Protein AF-A0A4V1J1F4-F1 (afdb_monomer_lite)

pLDDT: mean 91.76, std 4.07, range [78.06, 95.69]

Structure (mmCIF, N/CA/C/O backbone):
data_AF-A0A4V1J1F4-F1
#
_entry.id   AF-A0A4V1J1F4-F1
#
loop_
_atom_site.group_PDB
_atom_site.id
_atom_site.type_symbol
_atom_site.label_atom_id
_atom_site.label_alt_id
_atom_site.label_comp_id
_atom_site.label_asym_id
_atom_site.label_entity_id
_atom_site.label_seq_id
_atom_site.pdbx_PDB_ins_code
_atom_site.Cartn_x
_atom_site.Cartn_y
_atom_site.Cartn_z
_atom_site.occupancy
_atom_site.B_iso_or_equiv
_atom_site.auth_seq_id
_atom_site.auth_comp_id
_atom_site.auth_asym_id
_atom_site.auth_atom_id
_atom_site.pdbx_PDB_model_num
ATOM 1 N N . ILE A 1 1 ? -5.652 -0.969 -6.089 1.00 89.69 1 ILE A N 1
ATOM 2 C CA . ILE A 1 1 ? -5.964 -1.418 -4.705 1.00 89.69 1 ILE A CA 1
ATOM 3 C C . ILE A 1 1 ? -4.855 -2.346 -4.225 1.00 89.69 1 ILE A C 1
ATOM 5 O O . ILE A 1 1 ? -4.124 -2.857 -5.061 1.00 89.69 1 ILE A O 1
ATOM 9 N N . ALA A 1 2 ? -4.679 -2.534 -2.919 1.00 93.75 2 ALA A N 1
ATOM 10 C CA . ALA A 1 2 ? -3.730 -3.525 -2.409 1.00 93.75 2 ALA A CA 1
ATOM 11 C C . ALA A 1 2 ? -4.275 -4.948 -2.609 1.00 93.75 2 ALA A C 1
ATOM 13 O O . ALA A 1 2 ? -5.415 -5.225 -2.234 1.00 93.75 2 ALA A O 1
ATOM 14 N N . LEU A 1 3 ? -3.464 -5.828 -3.193 1.00 94.25 3 LEU A N 1
ATOM 15 C CA . LEU A 1 3 ? -3.796 -7.233 -3.447 1.00 94.25 3 LEU A CA 1
ATOM 16 C C . LEU A 1 3 ? -3.508 -8.139 -2.252 1.00 94.25 3 LEU A C 1
ATOM 18 O O . LEU A 1 3 ? -4.189 -9.141 -2.086 1.00 94.25 3 LEU A O 1
ATOM 22 N N . TYR A 1 4 ? -2.510 -7.791 -1.441 1.00 94.44 4 TYR A N 1
ATOM 23 C CA . TYR A 1 4 ? -2.084 -8.564 -0.276 1.00 94.44 4 TYR A CA 1
ATOM 24 C C . TYR A 1 4 ? -1.699 -7.619 0.860 1.00 94.44 4 TYR A C 1
ATOM 26 O O . TYR A 1 4 ? -1.464 -6.425 0.641 1.00 94.44 4 TYR A O 1
ATOM 34 N N . ASP A 1 5 ? -1.613 -8.148 2.077 1.00 95.25 5 ASP A N 1
ATOM 35 C CA . ASP A 1 5 ? -0.934 -7.451 3.158 1.00 95.25 5 ASP A CA 1
ATOM 36 C C . ASP A 1 5 ? 0.570 -7.343 2.889 1.00 95.25 5 ASP A C 1
ATOM 38 O O . ASP A 1 5 ? 1.216 -8.259 2.385 1.00 95.25 5 ASP A O 1
ATOM 42 N N . PHE A 1 6 ? 1.122 -6.183 3.222 1.00 94.94 6 PHE A N 1
ATOM 43 C CA . PHE A 1 6 ? 2.555 -5.944 3.214 1.00 94.94 6 PHE A CA 1
ATOM 44 C C . PHE A 1 6 ? 2.900 -5.155 4.470 1.00 94.94 6 PHE A C 1
ATOM 46 O O . PHE A 1 6 ? 2.248 -4.159 4.799 1.00 94.94 6 PHE A O 1
ATOM 53 N N . GLU A 1 7 ? 3.904 -5.626 5.196 1.00 95.44 7 GLU A N 1
ATOM 54 C CA . GLU A 1 7 ? 4.417 -4.974 6.391 1.00 95.44 7 GLU A CA 1
ATOM 55 C C . GLU A 1 7 ? 5.753 -4.321 6.052 1.00 95.44 7 GLU A C 1
ATOM 57 O O . GLU A 1 7 ? 6.674 -4.996 5.597 1.00 95.44 7 GLU A O 1
ATOM 62 N N . ALA A 1 8 ? 5.829 -3.005 6.255 1.00 94.75 8 ALA A N 1
ATOM 63 C CA . ALA A 1 8 ? 7.060 -2.248 6.110 1.00 94.75 8 ALA A CA 1
ATOM 64 C C . ALA A 1 8 ? 8.132 -2.791 7.066 1.00 94.75 8 ALA A C 1
ATOM 66 O O . ALA A 1 8 ? 7.904 -2.917 8.272 1.00 94.75 8 ALA A O 1
ATOM 67 N N . GLN A 1 9 ? 9.296 -3.092 6.511 1.00 94.00 9 GLN A N 1
ATOM 68 C CA . GLN A 1 9 ? 10.503 -3.534 7.196 1.00 94.00 9 GLN A CA 1
ATOM 69 C C . GLN A 1 9 ? 11.466 -2.367 7.449 1.00 94.00 9 GLN A C 1
ATOM 71 O O . GLN A 1 9 ? 12.216 -2.407 8.424 1.00 94.00 9 GLN A O 1
ATOM 76 N N . ASP A 1 10 ? 11.391 -1.316 6.629 1.00 94.12 10 ASP A N 1
ATOM 77 C CA . ASP A 1 10 ? 12.212 -0.106 6.718 1.00 94.12 10 ASP A CA 1
ATOM 78 C C . ASP A 1 10 ? 11.360 1.175 6.798 1.00 94.12 10 ASP A C 1
ATOM 80 O O . ASP A 1 10 ? 10.160 1.179 6.522 1.00 94.12 10 ASP A O 1
ATOM 84 N N . GLU A 1 11 ? 11.979 2.294 7.191 1.00 91.81 11 GLU A N 1
ATOM 85 C C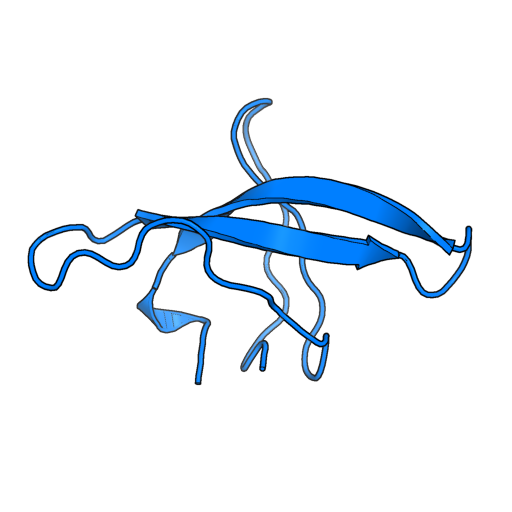A . GLU A 1 11 ? 11.286 3.576 7.418 1.00 91.81 11 GLU A CA 1
ATOM 86 C C . GLU A 1 11 ? 10.714 4.222 6.146 1.00 91.81 11 GLU A C 1
ATOM 88 O O . GLU A 1 11 ? 9.762 5.002 6.217 1.00 91.81 11 GLU A O 1
ATOM 93 N N . ASP A 1 12 ? 11.279 3.887 4.987 1.00 93.25 12 ASP A N 1
ATOM 94 C CA . ASP A 1 12 ? 10.831 4.369 3.681 1.00 93.25 12 ASP A CA 1
ATOM 95 C C . ASP A 1 12 ? 9.637 3.569 3.133 1.00 93.25 12 ASP A C 1
ATOM 97 O O . ASP A 1 12 ? 8.955 4.015 2.202 1.00 93.25 12 ASP A O 1
ATOM 101 N N . GLU A 1 13 ? 9.376 2.386 3.692 1.00 95.69 13 GLU A N 1
ATOM 102 C CA . GLU A 1 13 ? 8.342 1.464 3.240 1.00 95.69 13 GLU A CA 1
ATOM 103 C C . GLU A 1 13 ? 6.975 1.784 3.861 1.00 95.69 13 GLU A C 1
ATOM 105 O O . GLU A 1 13 ? 6.851 2.362 4.943 1.00 95.69 13 GLU A O 1
ATOM 110 N N . LEU A 1 14 ? 5.904 1.406 3.163 1.00 94.50 14 LEU A N 1
ATOM 111 C CA . LEU A 1 14 ? 4.535 1.642 3.614 1.00 94.50 14 LEU A CA 1
ATOM 112 C C . LEU A 1 14 ? 3.802 0.330 3.865 1.00 94.50 14 LEU A C 1
ATOM 114 O O . LEU A 1 14 ? 3.503 -0.398 2.924 1.00 94.50 14 LEU A O 1
ATOM 118 N N . SER A 1 15 ? 3.417 0.082 5.117 1.00 95.00 15 SER A N 1
ATOM 119 C CA . SER A 1 15 ? 2.537 -1.043 5.431 1.00 95.00 15 SER A CA 1
ATOM 120 C C . SER A 1 15 ? 1.149 -0.831 4.827 1.00 95.00 15 SER A C 1
ATOM 122 O O . SER A 1 15 ? 0.520 0.207 5.054 1.00 95.00 15 SER A O 1
ATOM 124 N N . ILE A 1 16 ? 0.654 -1.837 4.113 1.00 94.50 16 ILE A N 1
ATOM 125 C CA . ILE A 1 16 ? -0.671 -1.863 3.482 1.00 94.50 16 ILE A CA 1
ATOM 126 C C . ILE A 1 16 ? -1.416 -3.138 3.879 1.00 94.50 16 ILE A C 1
ATOM 128 O O . ILE A 1 16 ? -0.810 -4.142 4.264 1.00 94.50 16 ILE A O 1
ATOM 132 N N . ARG A 1 17 ? -2.745 -3.110 3.805 1.00 94.69 17 ARG A N 1
ATOM 133 C CA . ARG A 1 17 ? -3.600 -4.286 3.990 1.00 94.69 17 ARG A CA 1
ATOM 134 C C . ARG A 1 17 ? -4.319 -4.618 2.698 1.00 94.69 17 ARG A C 1
ATOM 136 O O . ARG A 1 17 ? -4.617 -3.727 1.909 1.00 94.69 17 ARG A O 1
ATOM 143 N N . GLU A 1 18 ? -4.611 -5.901 2.498 1.00 94.69 18 GLU A N 1
ATOM 144 C CA . GLU A 1 18 ? -5.453 -6.347 1.387 1.00 94.69 18 GLU A CA 1
ATOM 145 C C . GLU A 1 18 ? -6.723 -5.480 1.302 1.00 94.69 18 GLU A C 1
ATOM 147 O O . GLU A 1 18 ? -7.343 -5.154 2.318 1.00 94.69 18 GLU A O 1
ATOM 152 N N . ALA A 1 19 ? -7.081 -5.087 0.079 1.00 92.50 19 ALA A N 1
ATOM 153 C CA . ALA A 1 19 ? -8.190 -4.198 -0.253 1.00 92.50 19 ALA A CA 1
ATOM 154 C C . ALA A 1 19 ? -8.044 -2.723 0.180 1.00 92.50 19 ALA A C 1
ATOM 156 O O . ALA A 1 19 ? -8.978 -1.939 -0.034 1.00 92.50 19 ALA A O 1
ATOM 157 N N . ASP A 1 20 ? -6.885 -2.290 0.693 1.00 93.06 20 ASP A N 1
ATOM 158 C CA . ASP A 1 20 ? -6.632 -0.865 0.914 1.00 93.06 20 ASP A CA 1
ATOM 159 C C . ASP A 1 20 ? -6.695 -0.070 -0.398 1.00 93.06 20 ASP A C 1
ATOM 161 O O . ASP A 1 20 ? -6.267 -0.500 -1.481 1.00 93.06 20 ASP A O 1
ATOM 165 N N . LYS A 1 21 ? -7.226 1.152 -0.293 1.00 92.62 21 LYS A N 1
ATOM 166 C CA . LYS A 1 21 ? -7.220 2.112 -1.398 1.00 92.62 21 LYS A CA 1
ATOM 167 C C . LYS A 1 21 ? -5.856 2.780 -1.470 1.00 92.62 21 LYS A C 1
ATOM 169 O O . LYS A 1 21 ? -5.515 3.607 -0.626 1.00 92.62 21 LYS A O 1
ATOM 174 N N . ILE A 1 22 ? -5.115 2.424 -2.510 1.00 92.75 22 ILE A N 1
ATOM 175 C CA . ILE A 1 22 ? -3.761 2.906 -2.759 1.00 92.75 22 ILE A CA 1
ATOM 176 C C . ILE A 1 22 ? -3.789 3.983 -3.842 1.00 92.75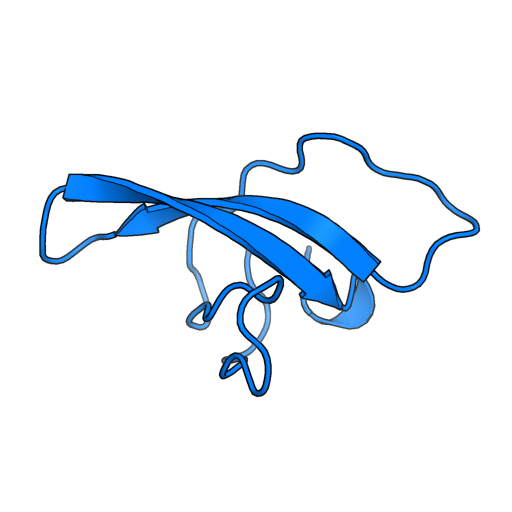 22 ILE A C 1
ATOM 178 O O . ILE A 1 22 ? -4.354 3.777 -4.915 1.00 92.75 22 ILE A O 1
ATOM 182 N N . TRP A 1 23 ? -3.144 5.114 -3.574 1.00 94.06 23 TRP A N 1
ATOM 183 C CA . TRP A 1 23 ? -2.831 6.141 -4.563 1.00 94.06 23 TRP A CA 1
ATOM 184 C C . TRP A 1 23 ? -1.359 6.048 -4.933 1.00 94.06 23 TRP A C 1
ATOM 186 O O . TRP A 1 23 ? -0.491 6.400 -4.137 1.00 94.06 23 TRP A O 1
ATOM 196 N N . VAL A 1 24 ? -1.067 5.585 -6.145 1.00 92.00 24 VAL A N 1
ATOM 197 C CA . VAL A 1 24 ? 0.309 5.534 -6.645 1.00 92.00 24 VAL A CA 1
ATOM 198 C C . VAL A 1 24 ? 0.733 6.941 -7.064 1.00 92.00 24 VAL A C 1
ATOM 200 O O . VAL A 1 24 ? 0.084 7.567 -7.900 1.00 92.00 24 VAL A O 1
ATOM 203 N N . LEU A 1 25 ? 1.806 7.451 -6.460 1.00 90.25 25 LEU A N 1
ATOM 204 C CA . LEU A 1 25 ? 2.303 8.808 -6.695 1.00 90.25 25 LEU A CA 1
ATOM 205 C C . LEU A 1 25 ? 3.280 8.869 -7.874 1.00 90.25 25 LEU A C 1
ATOM 207 O O . LEU A 1 25 ? 3.288 9.860 -8.598 1.00 90.25 25 LEU A O 1
ATOM 211 N N . ASN A 1 26 ? 4.097 7.827 -8.065 1.00 82.44 26 ASN A N 1
ATOM 212 C CA . ASN A 1 26 ? 5.089 7.771 -9.141 1.00 82.44 26 ASN A CA 1
ATOM 213 C C . ASN A 1 26 ? 5.236 6.339 -9.693 1.00 82.44 26 ASN A C 1
ATOM 215 O O . ASN A 1 26 ? 6.131 5.613 -9.260 1.00 82.44 26 ASN A O 1
ATOM 219 N N . PRO A 1 27 ? 4.340 5.898 -10.594 1.00 80.69 27 PRO A N 1
ATOM 220 C CA . PRO A 1 27 ? 4.453 4.587 -11.221 1.00 80.69 27 PRO A CA 1
ATOM 221 C C . PRO A 1 27 ? 5.537 4.604 -12.306 1.00 80.69 27 PRO A C 1
ATOM 223 O O . PRO A 1 27 ? 5.450 5.379 -13.261 1.00 80.69 27 PRO A O 1
ATOM 226 N N . SER A 1 28 ? 6.509 3.700 -12.205 1.00 84.00 28 SER A N 1
ATOM 227 C CA . SER A 1 28 ? 7.492 3.446 -13.263 1.00 84.00 28 SER A CA 1
ATOM 228 C C . SER A 1 28 ? 7.480 1.966 -13.640 1.00 84.00 28 SER A C 1
ATOM 230 O O . SER A 1 28 ? 7.660 1.119 -12.767 1.00 84.00 28 SER A O 1
ATOM 232 N N . PRO A 1 29 ? 7.356 1.616 -14.933 1.00 78.06 29 PRO A N 1
ATOM 233 C CA . PRO A 1 29 ? 7.297 0.219 -15.375 1.00 78.06 29 PRO A CA 1
ATOM 234 C C . PRO A 1 29 ? 8.614 -0.551 -15.179 1.00 78.06 29 PRO A C 1
ATOM 236 O O . PRO A 1 29 ? 8.623 -1.770 -15.289 1.00 78.06 29 PRO A O 1
ATOM 239 N N . ASN A 1 30 ? 9.715 0.155 -14.905 1.00 85.81 30 ASN A N 1
ATOM 240 C CA . ASN A 1 30 ? 11.029 -0.433 -14.639 1.00 85.81 30 ASN A CA 1
ATOM 241 C C . ASN A 1 30 ? 11.374 -0.469 -13.138 1.00 85.81 30 ASN A C 1
ATOM 243 O O . ASN A 1 30 ? 12.469 -0.903 -12.794 1.00 85.81 30 ASN A O 1
ATOM 247 N N . GLU A 1 31 ? 10.496 0.034 -12.263 1.00 87.44 31 GLU A N 1
ATOM 248 C CA . GLU A 1 31 ? 10.723 0.051 -10.815 1.00 87.44 31 GLU A CA 1
ATOM 249 C C . GLU A 1 31 ? 9.884 -1.037 -10.144 1.00 87.44 31 GLU A C 1
ATOM 251 O O . GLU A 1 31 ? 8.678 -1.136 -10.368 1.00 87.44 31 GLU A O 1
ATOM 256 N N . GLU A 1 32 ? 10.531 -1.840 -9.302 1.00 90.94 32 GLU A N 1
ATOM 257 C CA . GLU A 1 32 ? 9.886 -2.899 -8.515 1.00 90.94 32 GLU A CA 1
ATOM 258 C C . GLU A 1 32 ? 9.134 -2.339 -7.299 1.00 90.94 32 GLU A C 1
ATOM 260 O O . GLU A 1 32 ? 8.234 -2.987 -6.770 1.00 90.94 32 GLU A O 1
ATOM 265 N N . TRP A 1 33 ? 9.480 -1.118 -6.887 1.00 93.31 33 TRP A N 1
ATOM 266 C CA . TRP A 1 33 ? 8.942 -0.425 -5.723 1.00 93.31 33 TRP A CA 1
ATOM 267 C C . TRP A 1 33 ? 8.309 0.887 -6.146 1.00 93.31 33 TRP A C 1
ATOM 269 O O . TRP A 1 33 ? 8.958 1.729 -6.765 1.00 93.31 33 TRP A O 1
ATOM 279 N N . TRP A 1 34 ? 7.042 1.081 -5.799 1.00 93.94 34 TRP A N 1
ATOM 280 C CA . TRP A 1 34 ? 6.305 2.287 -6.147 1.00 93.94 34 TRP A CA 1
ATOM 281 C C . TRP A 1 34 ? 5.987 3.102 -4.913 1.00 93.94 34 TRP A C 1
ATOM 283 O O . TRP A 1 34 ? 5.486 2.590 -3.910 1.00 93.94 34 TRP A O 1
ATOM 293 N N . ARG A 1 35 ? 6.222 4.412 -5.012 1.00 93.88 35 ARG A N 1
ATOM 294 C CA . ARG A 1 35 ? 5.803 5.343 -3.972 1.00 93.88 35 ARG A CA 1
ATOM 295 C C . ARG A 1 35 ? 4.289 5.485 -4.003 1.00 93.88 35 ARG A C 1
ATOM 297 O O . ARG A 1 35 ? 3.712 5.925 -5.000 1.00 93.88 35 ARG A O 1
ATOM 304 N N . CYS A 1 36 ? 3.669 5.143 -2.889 1.00 94.62 36 CYS A N 1
ATOM 305 C CA . CYS A 1 36 ? 2.233 5.080 -2.728 1.00 94.62 36 CYS A CA 1
ATOM 306 C C . CYS A 1 36 ? 1.780 5.928 -1.545 1.00 94.62 36 CYS A C 1
ATOM 308 O O . CYS A 1 36 ? 2.555 6.239 -0.640 1.00 94.62 36 CYS A O 1
ATOM 310 N N . GLN A 1 37 ? 0.503 6.286 -1.561 1.00 95.00 37 GLN A N 1
ATOM 311 C CA . GLN A 1 37 ? -0.193 6.969 -0.490 1.00 95.00 37 GLN A CA 1
ATOM 312 C C . GLN A 1 37 ? -1.458 6.198 -0.123 1.00 95.00 37 GLN A C 1
ATOM 314 O O . GLN A 1 37 ? -2.236 5.822 -1.000 1.00 95.00 37 GLN A O 1
ATOM 319 N N . ILE A 1 38 ? -1.689 6.016 1.172 1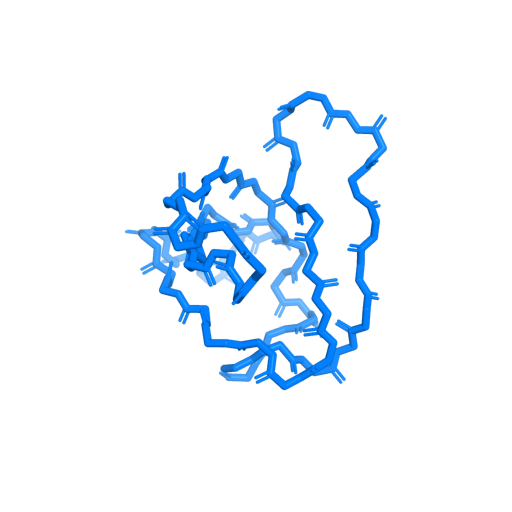.00 94.38 38 ILE A N 1
ATOM 320 C CA . ILE A 1 38 ? -2.931 5.462 1.712 1.00 94.38 38 ILE A CA 1
ATOM 321 C C . ILE A 1 38 ? -3.564 6.433 2.692 1.00 94.38 38 ILE A C 1
ATOM 323 O O . ILE A 1 38 ? -2.888 7.277 3.284 1.00 94.38 38 ILE A O 1
ATOM 327 N N . THR A 1 39 ? -4.864 6.271 2.892 1.00 93.31 39 THR A N 1
ATOM 328 C CA . THR A 1 39 ? -5.566 6.857 4.030 1.00 93.31 39 THR A CA 1
ATOM 329 C C . THR A 1 39 ? -5.807 5.740 5.030 1.00 93.31 39 THR A C 1
ATOM 331 O O . THR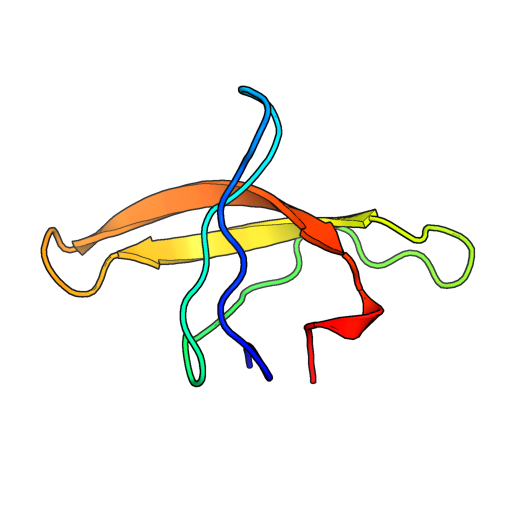 A 1 39 ? -6.563 4.815 4.744 1.00 93.31 39 THR A O 1
ATOM 334 N N . ASP A 1 40 ? -5.160 5.821 6.187 1.00 86.44 40 ASP A N 1
ATOM 335 C CA . ASP A 1 40 ? -5.313 4.846 7.259 1.00 86.44 40 ASP A CA 1
ATOM 336 C C . ASP A 1 40 ? -6.777 4.817 7.721 1.00 86.44 40 ASP A C 1
ATOM 338 O O . ASP A 1 40 ? -7.322 5.829 8.165 1.00 86.44 40 ASP A O 1
ATOM 342 N N . ALA A 1 41 ? -7.435 3.665 7.591 1.00 82.50 41 ALA A N 1
ATOM 343 C CA . ALA A 1 41 ? -8.867 3.549 7.862 1.00 82.50 41 ALA A CA 1
ATOM 344 C C . ALA A 1 41 ? -9.226 3.751 9.346 1.00 82.50 41 ALA A C 1
ATOM 346 O O . ALA A 1 41 ? -10.359 4.120 9.656 1.00 82.50 41 ALA A O 1
ATOM 347 N N . ALA A 1 42 ? -8.279 3.521 10.263 1.00 85.62 42 ALA A N 1
ATOM 348 C CA . ALA A 1 42 ? -8.505 3.637 11.701 1.00 85.62 42 ALA A CA 1
ATOM 349 C C . ALA A 1 42 ? -8.355 5.080 12.206 1.00 85.62 42 ALA A C 1
ATOM 351 O O . ALA A 1 42 ? -9.082 5.508 13.101 1.00 85.62 42 ALA A O 1
ATOM 352 N N . THR A 1 43 ? -7.411 5.831 11.643 1.00 88.75 43 THR A N 1
ATOM 353 C CA . THR A 1 43 ? -7.033 7.175 12.106 1.00 88.75 43 THR A CA 1
ATOM 354 C C . THR A 1 43 ? -7.439 8.287 11.142 1.00 88.75 43 THR A C 1
ATOM 356 O O . THR A 1 43 ? -7.452 9.454 11.527 1.00 88.75 43 THR A O 1
ATOM 359 N N . GLY A 1 44 ? -7.752 7.954 9.888 1.00 89.19 44 GLY A N 1
ATOM 360 C CA . GLY A 1 44 ? -7.982 8.912 8.805 1.00 89.19 44 GLY A CA 1
ATOM 361 C C . GLY A 1 44 ? -6.717 9.641 8.340 1.00 89.19 44 GLY A C 1
ATOM 362 O O . GLY A 1 44 ? -6.804 10.539 7.503 1.00 89.19 44 GLY A O 1
ATOM 363 N N . ALA A 1 45 ? -5.545 9.289 8.877 1.00 90.81 45 ALA A N 1
ATOM 364 C CA . ALA A 1 45 ? -4.286 9.927 8.528 1.00 90.81 45 ALA A CA 1
ATOM 365 C C . ALA A 1 45 ? -3.790 9.454 7.158 1.00 90.81 45 ALA A C 1
ATOM 367 O O . ALA A 1 45 ? -3.885 8.275 6.818 1.00 90.81 45 ALA 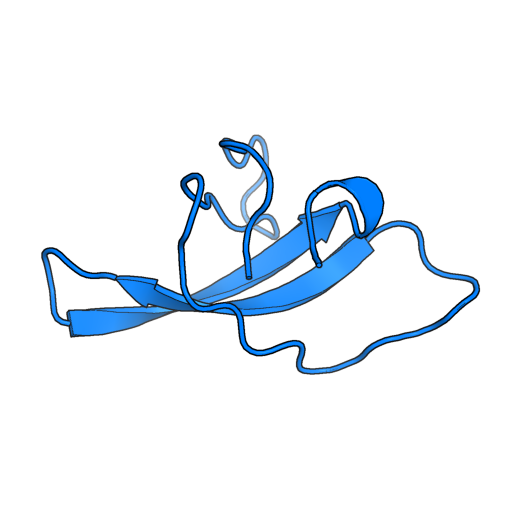A O 1
ATOM 368 N N . GLN A 1 46 ? -3.212 10.368 6.382 1.00 92.94 46 GLN A N 1
ATOM 369 C CA . GLN A 1 46 ? -2.515 9.998 5.156 1.00 92.94 46 GLN A CA 1
ATOM 370 C C . GLN A 1 46 ? -1.116 9.486 5.491 1.00 92.94 46 GLN A C 1
ATOM 372 O O . GLN A 1 46 ? -0.386 10.109 6.262 1.00 92.94 46 GLN A O 1
ATOM 377 N N . ARG A 1 47 ? -0.747 8.351 4.902 1.00 93.00 47 ARG A N 1
ATOM 378 C CA . ARG A 1 47 ? 0.590 7.764 5.004 1.00 93.00 47 ARG A CA 1
ATOM 379 C C . ARG A 1 47 ? 1.159 7.545 3.618 1.00 93.00 47 ARG A C 1
ATOM 381 O O . ARG A 1 47 ? 0.421 7.220 2.692 1.00 93.00 47 ARG A O 1
ATOM 388 N N . THR A 1 48 ? 2.467 7.710 3.496 1.00 94.44 48 THR A N 1
ATOM 389 C CA . THR A 1 48 ? 3.205 7.552 2.243 1.00 94.44 48 THR A CA 1
ATOM 390 C C . THR A 1 48 ? 4.477 6.773 2.476 1.00 94.44 48 THR A C 1
ATOM 392 O O . THR A 1 48 ? 5.139 6.998 3.483 1.00 94.44 48 THR A O 1
ATOM 395 N N . GLY A 1 49 ? 4.846 5.960 1.499 1.00 94.94 49 GLY A N 1
ATOM 396 C CA . GLY A 1 49 ? 6.099 5.213 1.464 1.00 94.94 49 GLY A CA 1
ATOM 397 C C . GLY A 1 49 ? 6.145 4.361 0.204 1.00 94.94 49 GLY A C 1
ATOM 398 O O . GLY A 1 49 ? 5.293 4.515 -0.680 1.00 94.94 49 GLY A O 1
ATOM 399 N N . VAL A 1 50 ? 7.147 3.503 0.089 1.00 95.19 50 VAL A N 1
ATOM 400 C CA . VAL A 1 50 ? 7.282 2.583 -1.040 1.00 95.19 50 VAL A CA 1
ATOM 401 C C . VAL A 1 50 ? 6.653 1.229 -0.731 1.00 95.19 50 VAL A C 1
ATOM 403 O O . VAL A 1 50 ? 6.669 0.759 0.403 1.00 95.19 50 VAL A O 1
ATOM 406 N N . VAL A 1 51 ? 6.062 0.621 -1.754 1.00 94.81 51 VAL A N 1
ATOM 407 C CA . VAL A 1 51 ? 5.433 -0.702 -1.693 1.00 94.81 51 VAL A CA 1
ATOM 408 C C . VAL A 1 51 ? 5.839 -1.477 -2.946 1.00 94.81 51 VAL A C 1
ATOM 410 O O . VAL A 1 51 ? 5.940 -0.855 -4.012 1.00 94.81 51 VAL A O 1
ATOM 413 N N . PRO A 1 52 ? 6.049 -2.802 -2.878 1.00 94.75 52 PRO A N 1
ATOM 414 C CA . PRO A 1 52 ? 6.319 -3.594 -4.068 1.00 94.75 52 PRO A CA 1
ATOM 415 C C . PRO A 1 52 ? 5.151 -3.500 -5.056 1.00 94.75 52 PRO A C 1
ATOM 417 O O . PRO A 1 52 ? 4.000 -3.758 -4.702 1.00 94.75 52 PRO A O 1
ATOM 420 N N . ALA A 1 53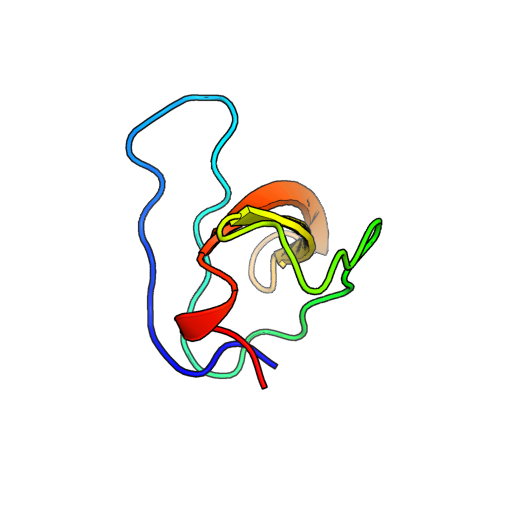 ? 5.434 -3.171 -6.315 1.00 92.25 53 ALA A N 1
ATOM 421 C CA . ALA A 1 53 ? 4.410 -3.013 -7.348 1.00 92.25 53 ALA A CA 1
ATOM 422 C C . ALA A 1 53 ? 3.606 -4.305 -7.584 1.00 92.25 53 ALA A C 1
ATOM 424 O O . ALA A 1 53 ? 2.437 -4.254 -7.950 1.00 92.25 53 ALA A O 1
ATOM 425 N N . SER A 1 54 ? 4.206 -5.468 -7.313 1.00 93.19 54 SER A N 1
ATOM 426 C CA . SER A 1 54 ? 3.559 -6.783 -7.407 1.00 93.19 54 SER A CA 1
ATOM 427 C C . SER A 1 54 ? 2.430 -7.009 -6.393 1.00 93.19 54 SER A C 1
ATOM 429 O O . SER A 1 54 ? 1.663 -7.958 -6.547 1.00 93.19 54 SER A O 1
ATOM 431 N N . TYR A 1 55 ? 2.314 -6.154 -5.373 1.00 93.50 55 TYR A N 1
ATOM 432 C CA . TYR A 1 55 ? 1.263 -6.202 -4.352 1.00 93.50 55 TYR A CA 1
ATOM 433 C C . TYR A 1 55 ? 0.093 -5.264 -4.682 1.00 93.50 55 TYR A C 1
ATOM 435 O O . TYR A 1 55 ? -0.835 -5.134 -3.883 1.00 93.50 55 TYR A O 1
ATOM 443 N N . LEU A 1 56 ? 0.127 -4.590 -5.833 1.00 90.75 56 LEU A N 1
ATOM 444 C CA . LEU A 1 56 ? -0.842 -3.575 -6.234 1.00 90.75 56 LEU A CA 1
ATOM 445 C C . LEU A 1 56 ? -1.585 -3.997 -7.511 1.00 90.75 56 LEU A C 1
ATOM 447 O O . LEU A 1 56 ? -0.986 -4.556 -8.427 1.00 90.75 56 LEU A O 1
ATOM 451 N N . GLU A 1 57 ? -2.883 -3.685 -7.560 1.00 87.56 57 GLU A N 1
ATOM 452 C CA . GLU A 1 57 ? -3.769 -3.792 -8.738 1.00 87.56 57 GLU A CA 1
ATOM 453 C C . GLU A 1 57 ? -4.211 -2.420 -9.253 1.00 87.56 57 GLU A C 1
ATOM 455 O O . GLU A 1 57 ? -4.628 -1.579 -8.411 1.00 87.56 57 GLU A O 1
#

Secondary structure (DSSP, 8-state):
-B-S-B--SSTTB--B-TT--EEEEE--TT-SEEEEEEE-TTT--EEEEEEEGGGB-

Radius of gyration: 10.28 Å; chains: 1; bounding box: 21×19×28 Å

InterPro domains:
  IPR001452 SH3 domain [PF00018] (1-53)
  IPR001452 SH3 domain [PR00452] (12-27)
  IPR001452 SH3 domain [PR00452] (30-39)
  IPR001452 SH3 domain [PR00452] (47-57)
  IPR001452 SH3 domain [PS50002] (1-57)
  IPR001452 SH3 domain [SM00326] (1-57)
  IPR036028 SH3-like domain superfamily [SSF50044] (1-57)

Sequence (57 aa):
IALYDFEAQDEDELSIREADKIWVLNPSPNEEWWRCQITDAATGAQRTGVVPASYLE

Foldseek 3Di:
DFCAFDDDPDPQADTDHHPFDKDFPDDDPPDQWTWIWGQDPVPRDIDIHIDGCVRDD

Organism: NCBI:txid1712513